Protein AF-A0AAN8PD69-F1 (afdb_monomer_lite)

Secondary structure (DSSP, 8-state):
--HHHHHHHHHHHHTT-SEEEEE-----HHHHHHHHHHHHHHSTTEEEEEE--TTSSS--EEEEEETTSEEEE--PPP-SS-EEEEEEEEETTEEEEEEEEE----BTTB-----EEEEEEEEEETTEEEEEEEEEE----------

Sequence (147 aa):
MDGKVGALCSSILSHHTDVLMISESWMTNEKVAFADAHLASSISGFTSHHAPRANRRGGGLALLVRSNLKVTKNKCSSYQSMEVMDYNIRSGNELLHIVLIYRPPYSSKHKVPISCYLYIRVWYTNGNPVYITWLFNHSWRHKPAHG

Foldseek 3Di:
DPVVLLVVLVVCVVVVPQKDKDWFPQDAPVVVVVSQVVCCVRPPQKDKDWDHDNPDGTIIIMMIGGNQWDKDWDDDDDDPFKDWTWIWTDDVPAIETEIEIEGDADDPVHDDHFQWDWDWDWDADPNHTYTYIYTDRDDDDPDPPDD

pLDDT: mean 72.65, std 17.22, range [31.83, 95.06]

Structure (mmCIF, N/CA/C/O backbone):
data_AF-A0AAN8PD69-F1
#
_entry.id   AF-A0AAN8PD69-F1
#
loop_
_atom_site.group_PDB
_atom_site.id
_atom_site.type_symbol
_atom_site.label_atom_id
_atom_site.label_alt_id
_atom_site.label_comp_id
_atom_site.label_asym_id
_atom_site.label_entity_id
_atom_site.label_seq_id
_atom_site.pdbx_PDB_ins_code
_atom_site.Cartn_x
_atom_site.Cartn_y
_atom_site.Cartn_z
_atom_site.occupancy
_atom_site.B_iso_or_equiv
_atom_site.auth_seq_id
_atom_site.auth_comp_id
_atom_site.auth_asym_id
_atom_site.auth_atom_id
_atom_site.pdbx_PDB_model_num
ATOM 1 N N . MET A 1 1 ? -4.798 9.991 -19.099 1.00 44.81 1 MET A N 1
ATOM 2 C CA . MET A 1 1 ? -4.349 8.639 -18.677 1.00 44.81 1 MET A CA 1
ATOM 3 C C . MET A 1 1 ? -5.412 7.961 -17.791 1.00 44.81 1 MET A C 1
ATOM 5 O O . MET A 1 1 ? -5.096 7.133 -16.944 1.00 44.81 1 MET A O 1
ATOM 9 N N . ASP A 1 2 ? -6.691 8.278 -18.010 1.00 53.84 2 ASP A N 1
ATOM 10 C CA . ASP A 1 2 ? -7.633 8.483 -16.895 1.00 53.84 2 ASP A CA 1
ATOM 11 C C . ASP A 1 2 ? -8.608 7.313 -16.723 1.00 53.84 2 ASP A C 1
ATOM 13 O O . ASP A 1 2 ? -9.037 7.017 -15.612 1.00 53.84 2 ASP A O 1
ATOM 17 N N . GLY A 1 3 ? -8.869 6.563 -17.801 1.00 67.62 3 GLY A N 1
ATOM 18 C CA . GLY A 1 3 ? -9.811 5.439 -17.790 1.00 67.62 3 GLY A CA 1
ATOM 19 C C . GLY A 1 3 ? -9.476 4.335 -16.778 1.00 67.62 3 GLY A C 1
ATOM 20 O O . GLY A 1 3 ? -10.385 3.723 -16.229 1.00 67.62 3 GLY A O 1
ATOM 21 N N . LYS A 1 4 ? -8.190 4.098 -16.470 1.00 74.25 4 LYS A N 1
ATOM 22 C CA . LYS A 1 4 ? -7.797 3.097 -15.459 1.00 74.25 4 LYS A CA 1
ATOM 23 C C . LYS A 1 4 ? -8.015 3.577 -14.025 1.00 74.25 4 LYS A C 1
ATOM 25 O O . LYS A 1 4 ? -8.440 2.780 -13.196 1.00 74.25 4 LYS A O 1
ATOM 30 N N . VAL A 1 5 ? -7.739 4.850 -13.733 1.00 76.94 5 VAL A N 1
ATOM 31 C CA . VAL A 1 5 ? -7.938 5.408 -12.384 1.00 76.94 5 VAL A CA 1
ATOM 32 C C . VAL A 1 5 ? -9.433 5.584 -12.116 1.00 76.94 5 VAL A C 1
ATOM 34 O O . VAL A 1 5 ? -9.910 5.141 -11.078 1.00 76.94 5 VAL A O 1
ATOM 37 N N . GLY A 1 6 ? -10.203 6.081 -13.090 1.00 79.38 6 GLY A N 1
ATOM 38 C CA . GLY A 1 6 ? -11.665 6.152 -12.992 1.00 79.38 6 GLY A CA 1
ATOM 39 C C . GLY A 1 6 ? -12.325 4.782 -12.778 1.00 79.38 6 GLY A C 1
ATOM 40 O O . GLY A 1 6 ? -13.197 4.648 -11.919 1.00 79.38 6 GLY A O 1
ATOM 41 N N . ALA A 1 7 ? -11.873 3.740 -13.488 1.00 82.69 7 ALA A N 1
ATOM 42 C CA . ALA A 1 7 ? -12.348 2.369 -13.273 1.00 82.69 7 ALA A CA 1
ATOM 43 C C . ALA A 1 7 ? -11.991 1.829 -11.874 1.00 82.69 7 ALA A C 1
ATOM 45 O O . ALA A 1 7 ? -12.819 1.172 -11.246 1.00 82.69 7 ALA A O 1
ATOM 46 N N . LEU A 1 8 ? -10.798 2.149 -11.355 1.00 81.81 8 LEU A N 1
ATOM 47 C CA . LEU A 1 8 ? -10.380 1.805 -9.991 1.00 81.81 8 LEU A CA 1
ATOM 48 C C . LEU A 1 8 ? -11.298 2.460 -8.945 1.00 81.81 8 LEU A C 1
ATOM 50 O O . LEU A 1 8 ? -11.833 1.768 -8.082 1.00 81.81 8 LEU A O 1
ATOM 54 N N . CYS A 1 9 ? -11.537 3.769 -9.066 1.00 84.75 9 CYS A N 1
ATOM 55 C CA . CYS A 1 9 ? -12.447 4.525 -8.202 1.00 84.75 9 CYS A CA 1
ATOM 56 C C . CYS A 1 9 ? -13.872 3.955 -8.248 1.00 84.75 9 CYS A C 1
ATOM 58 O O . CYS A 1 9 ? -14.477 3.703 -7.208 1.00 84.75 9 CYS A O 1
ATOM 60 N N . SER A 1 10 ? -14.380 3.668 -9.451 1.00 83.81 10 SER A N 1
ATOM 61 C CA . SER A 1 10 ? -15.703 3.059 -9.645 1.00 83.81 10 SER A CA 1
ATOM 62 C C . SER A 1 10 ? -15.796 1.678 -8.990 1.00 83.81 10 SER A C 1
ATOM 64 O O . SER A 1 10 ? -16.805 1.366 -8.360 1.00 83.81 10 SER A O 1
ATOM 66 N N . SER A 1 11 ? -14.739 0.862 -9.077 1.00 83.56 11 SER A N 1
ATOM 67 C CA . SER A 1 11 ? -14.667 -0.442 -8.408 1.00 83.56 11 SER A CA 1
ATOM 68 C C . SER A 1 11 ? -14.683 -0.308 -6.884 1.00 83.56 11 SER A C 1
ATOM 70 O O . SER A 1 11 ? -15.407 -1.052 -6.229 1.00 83.56 11 SER A O 1
ATOM 72 N N . ILE A 1 12 ? -13.936 0.649 -6.321 1.00 85.69 12 ILE A N 1
ATOM 73 C CA . ILE A 1 12 ? -13.881 0.901 -4.871 1.00 85.69 12 ILE A CA 1
ATOM 74 C C . ILE A 1 12 ? -15.260 1.299 -4.333 1.00 85.69 12 ILE A C 1
ATOM 76 O O . ILE A 1 12 ? -15.718 0.734 -3.339 1.00 85.69 12 ILE A O 1
ATOM 80 N N . LEU A 1 13 ? -15.936 2.229 -5.015 1.00 86.56 13 LEU A N 1
ATOM 81 C CA . LEU A 1 13 ? -17.257 2.726 -4.622 1.00 86.56 13 LEU A CA 1
ATOM 82 C C . LEU A 1 13 ? -18.346 1.650 -4.743 1.00 86.56 13 LEU A C 1
ATOM 84 O O . LEU A 1 13 ? -19.151 1.501 -3.829 1.00 86.56 13 LEU A O 1
ATOM 88 N N . SER A 1 14 ? -18.354 0.880 -5.837 1.00 87.12 14 SER A N 1
ATOM 89 C CA . SER A 1 14 ? -19.372 -0.158 -6.094 1.00 87.12 14 SER A CA 1
ATOM 90 C C . SER A 1 14 ? -19.252 -1.399 -5.207 1.00 87.12 14 SER A C 1
ATOM 92 O O . SER A 1 14 ? -20.259 -2.051 -4.950 1.00 87.12 14 SER A O 1
ATOM 94 N N . HIS A 1 15 ? -18.050 -1.725 -4.725 1.00 86.31 15 HIS A N 1
ATOM 95 C CA . HIS A 1 15 ? -17.801 -2.903 -3.883 1.00 86.31 15 HIS A CA 1
ATOM 96 C C . HIS A 1 15 ? -17.590 -2.550 -2.401 1.00 86.31 15 HIS A C 1
ATOM 98 O O . HIS A 1 15 ? -17.178 -3.415 -1.632 1.00 86.31 15 HIS A O 1
ATOM 104 N N . HIS A 1 16 ? -17.807 -1.289 -2.003 1.00 86.12 16 HIS A N 1
ATOM 105 C CA . HIS A 1 16 ? -17.533 -0.777 -0.651 1.00 86.12 16 HIS A CA 1
ATOM 106 C C . HIS A 1 16 ? -16.130 -1.164 -0.129 1.00 86.12 16 HIS A C 1
ATOM 108 O O . HIS A 1 16 ? -15.959 -1.593 1.008 1.00 86.12 16 HIS A O 1
ATOM 114 N N . THR A 1 17 ? -15.110 -1.056 -0.985 1.00 85.94 17 THR A N 1
ATOM 115 C CA . THR A 1 17 ? -13.757 -1.560 -0.695 1.00 85.94 17 THR A CA 1
ATOM 116 C C . THR A 1 17 ? -13.005 -0.652 0.276 1.00 85.94 17 THR A C 1
ATOM 118 O O . THR A 1 17 ? -12.534 0.406 -0.125 1.00 85.94 17 THR A O 1
ATOM 121 N N . ASP A 1 18 ? -12.806 -1.081 1.524 1.00 88.69 18 ASP A N 1
ATOM 122 C CA . ASP A 1 18 ? -12.044 -0.304 2.519 1.00 88.69 18 ASP A CA 1
ATOM 123 C C . ASP A 1 18 ? -10.515 -0.443 2.398 1.00 88.69 18 ASP A C 1
ATOM 125 O O . ASP A 1 18 ? -9.772 0.429 2.857 1.00 88.69 18 ASP A O 1
ATOM 129 N N . VAL A 1 19 ? -10.031 -1.529 1.785 1.00 88.56 19 VAL A N 1
ATOM 130 C CA . VAL A 1 19 ? -8.602 -1.809 1.580 1.00 88.56 19 VAL A CA 1
ATOM 131 C C . VAL A 1 19 ? -8.383 -2.381 0.182 1.00 88.56 19 VAL A C 1
ATOM 133 O O . VAL A 1 19 ? -8.943 -3.423 -0.154 1.00 88.56 19 VAL A O 1
ATOM 136 N N . LEU A 1 20 ? -7.529 -1.742 -0.619 1.00 86.62 20 LEU A N 1
ATOM 137 C CA . LEU A 1 20 ? -7.164 -2.206 -1.957 1.00 86.62 20 LEU A CA 1
ATOM 138 C C . LEU A 1 20 ? -5.646 -2.320 -2.114 1.00 86.62 20 LEU A C 1
ATOM 140 O O . LEU A 1 20 ? -4.898 -1.373 -1.874 1.00 86.62 20 LEU A O 1
ATOM 144 N N . MET A 1 21 ? -5.197 -3.491 -2.559 1.00 85.44 21 MET A N 1
ATOM 145 C CA . MET A 1 21 ? -3.789 -3.830 -2.755 1.00 85.44 21 MET A CA 1
ATOM 146 C C . MET A 1 21 ? -3.484 -3.926 -4.249 1.00 85.44 21 MET A C 1
ATOM 148 O O . MET A 1 21 ? -4.151 -4.663 -4.973 1.00 85.44 21 MET A O 1
ATOM 152 N N . ILE A 1 22 ? -2.472 -3.195 -4.710 1.00 83.31 22 ILE A N 1
ATOM 153 C CA . ILE A 1 22 ? -2.127 -3.049 -6.126 1.00 83.31 22 ILE A CA 1
ATOM 154 C C . ILE A 1 22 ? -0.659 -3.438 -6.314 1.00 83.31 22 ILE A C 1
ATOM 156 O O . ILE A 1 22 ? 0.238 -2.786 -5.783 1.00 83.31 22 ILE A O 1
ATOM 160 N N . SER A 1 23 ? -0.394 -4.469 -7.113 1.00 81.56 23 SER A N 1
ATOM 161 C CA . SER A 1 23 ? 0.925 -4.668 -7.728 1.00 81.56 23 SER A CA 1
ATOM 162 C C . SER A 1 23 ? 0.921 -4.171 -9.163 1.00 81.56 23 SER A C 1
ATOM 164 O O . SER A 1 23 ? -0.152 -4.069 -9.753 1.00 81.56 23 SER A O 1
ATOM 166 N N . GLU A 1 24 ? 2.099 -3.986 -9.761 1.00 81.00 24 GLU A N 1
ATOM 167 C CA . GLU A 1 24 ? 2.212 -3.450 -11.123 1.00 81.00 24 GLU A CA 1
ATOM 168 C C . GLU A 1 24 ? 1.482 -2.102 -11.204 1.00 81.00 24 GLU A C 1
ATOM 170 O O . GLU A 1 24 ? 0.655 -1.861 -12.085 1.00 81.00 24 GLU A O 1
ATOM 175 N N . SER A 1 25 ? 1.791 -1.201 -10.269 1.00 76.25 25 SER A N 1
ATOM 176 C CA . SER A 1 25 ? 1.242 0.156 -10.289 1.00 76.25 25 SER A CA 1
ATOM 177 C C . SER A 1 25 ? 1.875 1.020 -11.393 1.00 76.25 25 SER A C 1
ATOM 179 O O . SER A 1 25 ? 1.252 1.969 -11.862 1.00 76.25 25 SER A O 1
ATOM 181 N N . TRP A 1 26 ? 3.100 0.692 -11.840 1.00 76.94 26 TRP A N 1
ATOM 182 C CA . TRP A 1 26 ? 3.891 1.440 -12.841 1.00 76.94 26 TRP A CA 1
ATOM 183 C C . TRP A 1 26 ? 4.091 2.925 -12.473 1.00 76.94 26 TRP A C 1
ATOM 185 O O . TRP A 1 26 ? 4.344 3.779 -13.332 1.00 76.94 26 TRP A O 1
ATOM 195 N N . MET A 1 27 ? 4.001 3.224 -11.175 1.00 73.94 27 MET A N 1
ATOM 196 C CA . MET A 1 27 ? 4.092 4.567 -10.620 1.00 73.94 27 MET A CA 1
ATOM 197 C C . MET A 1 27 ? 5.551 5.016 -10.499 1.00 73.94 27 MET A C 1
ATOM 199 O O . MET A 1 27 ? 6.382 4.345 -9.882 1.00 73.94 27 MET A O 1
ATOM 203 N N . THR A 1 28 ? 5.845 6.187 -11.063 1.00 73.69 28 THR A N 1
ATOM 204 C CA . THR A 1 28 ? 7.045 6.979 -10.759 1.00 73.69 28 THR A CA 1
ATOM 205 C C . THR A 1 28 ? 6.706 8.002 -9.676 1.00 73.69 28 THR A C 1
ATOM 207 O O . THR A 1 28 ? 5.533 8.329 -9.497 1.00 73.69 28 THR A O 1
ATOM 210 N N . ASN A 1 29 ? 7.708 8.547 -8.979 1.00 72.44 29 ASN A N 1
ATOM 211 C CA . ASN A 1 29 ? 7.496 9.555 -7.925 1.00 72.44 29 ASN A CA 1
ATOM 212 C C . ASN A 1 29 ? 6.645 10.747 -8.412 1.00 72.44 29 ASN A C 1
ATOM 214 O O . ASN A 1 29 ? 5.747 11.194 -7.710 1.00 72.44 29 ASN A O 1
ATOM 218 N N . GLU A 1 30 ? 6.876 11.206 -9.643 1.00 71.62 30 GLU A N 1
ATOM 219 C CA . GLU A 1 30 ? 6.107 12.279 -10.295 1.00 71.62 30 GLU A CA 1
ATOM 220 C C . GLU A 1 30 ? 4.632 11.904 -10.517 1.00 71.62 30 GLU A C 1
ATOM 222 O O . GLU A 1 30 ? 3.733 12.717 -10.315 1.00 71.62 30 GLU A O 1
ATOM 227 N N . LYS A 1 31 ? 4.362 10.651 -10.910 1.00 74.00 31 LYS A N 1
ATOM 228 C CA . LYS A 1 31 ? 3.000 10.162 -11.171 1.00 74.00 31 LYS A CA 1
ATOM 229 C C . LYS A 1 31 ? 2.208 9.920 -9.892 1.00 74.00 31 LYS A C 1
ATOM 231 O O . LYS A 1 31 ? 0.986 10.015 -9.941 1.00 74.00 31 LYS A O 1
ATOM 236 N N . VAL A 1 32 ? 2.880 9.620 -8.775 1.00 78.00 32 VAL A N 1
ATOM 237 C CA . VAL A 1 32 ? 2.245 9.435 -7.458 1.00 78.00 32 VAL A CA 1
ATOM 238 C C . VAL A 1 32 ? 1.429 10.669 -7.082 1.00 78.00 32 VAL A C 1
ATOM 240 O O . VAL A 1 32 ? 0.231 10.532 -6.867 1.00 78.00 32 VAL A O 1
ATOM 243 N N . ALA A 1 33 ? 2.015 11.868 -7.147 1.00 77.25 33 ALA A N 1
ATOM 244 C CA . ALA A 1 33 ? 1.307 13.108 -6.817 1.00 77.25 33 ALA A CA 1
ATOM 245 C C . ALA A 1 33 ? 0.045 13.337 -7.677 1.00 77.25 33 ALA A C 1
ATOM 247 O O . ALA A 1 33 ? -0.997 13.729 -7.155 1.00 77.25 33 ALA A O 1
ATOM 248 N N . PHE A 1 34 ? 0.109 13.046 -8.983 1.00 77.31 34 PHE A N 1
ATOM 249 C CA . PHE A 1 34 ? -1.050 13.160 -9.875 1.00 77.31 34 PHE A CA 1
ATOM 250 C C . PHE A 1 34 ? -2.146 12.133 -9.550 1.00 77.31 34 PHE A C 1
ATOM 252 O O . PHE A 1 34 ? -3.326 12.479 -9.506 1.00 77.31 34 PHE A O 1
ATOM 259 N N . ALA A 1 35 ? -1.772 10.871 -9.314 1.00 75.00 35 ALA A N 1
ATOM 260 C CA . ALA A 1 35 ? -2.738 9.839 -8.955 1.00 75.00 35 ALA A CA 1
ATOM 261 C C . ALA A 1 35 ? -3.370 10.110 -7.588 1.00 75.00 35 ALA A C 1
ATOM 263 O O . ALA A 1 35 ? -4.582 9.989 -7.469 1.00 75.00 35 ALA A O 1
ATOM 264 N N . ASP A 1 36 ? -2.593 10.532 -6.591 1.00 80.38 36 ASP A N 1
ATOM 265 C CA . ASP A 1 36 ? -3.105 10.870 -5.261 1.00 80.38 36 ASP A CA 1
ATOM 266 C C . ASP A 1 36 ? -4.094 12.043 -5.323 1.00 80.38 36 ASP A C 1
ATOM 268 O O . ASP A 1 36 ? -5.154 11.973 -4.707 1.00 80.38 36 ASP A O 1
ATOM 272 N N . ALA A 1 37 ? -3.823 13.070 -6.139 1.00 79.62 37 ALA A N 1
ATOM 273 C CA . ALA A 1 37 ? -4.762 14.170 -6.370 1.00 79.62 37 ALA A CA 1
ATOM 274 C C . ALA A 1 37 ? -6.073 13.707 -7.039 1.00 79.62 37 ALA A C 1
ATOM 276 O O . ALA A 1 37 ? -7.155 14.134 -6.638 1.00 79.62 37 ALA A O 1
ATOM 277 N N . HIS A 1 38 ? -5.997 12.811 -8.030 1.00 77.44 38 HIS A N 1
ATOM 278 C CA . HIS A 1 38 ? -7.176 12.272 -8.721 1.00 77.44 38 HIS A CA 1
ATOM 279 C C . HIS A 1 38 ? -7.971 11.276 -7.858 1.00 77.44 38 HIS A C 1
ATOM 281 O O . HIS A 1 38 ? -9.197 11.215 -7.938 1.00 77.44 38 HIS A O 1
ATOM 287 N N . LEU A 1 39 ? -7.293 10.499 -7.009 1.00 80.81 39 LEU A N 1
ATOM 288 C CA . LEU A 1 39 ? -7.930 9.633 -6.017 1.00 80.81 39 LEU A CA 1
ATOM 289 C C . LEU A 1 39 ? -8.629 10.488 -4.954 1.00 80.81 39 LEU A C 1
ATOM 291 O O . LEU A 1 39 ? -9.800 10.256 -4.681 1.00 80.81 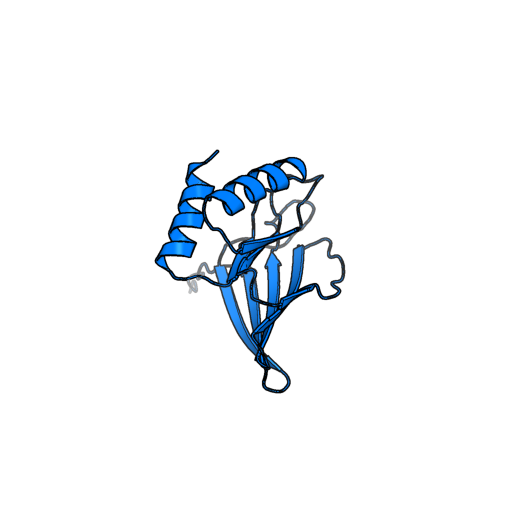39 LEU A O 1
ATOM 295 N N . ALA A 1 40 ? -7.975 11.529 -4.430 1.00 80.44 40 ALA A N 1
ATOM 296 C CA . ALA A 1 40 ? -8.561 12.426 -3.435 1.00 80.44 40 ALA A CA 1
ATOM 297 C C . ALA A 1 40 ? -9.835 13.140 -3.930 1.00 80.44 40 ALA A C 1
ATOM 299 O O . ALA A 1 40 ? -10.750 13.355 -3.135 1.00 80.44 40 ALA A O 1
ATOM 300 N N . SER A 1 41 ? -9.924 13.472 -5.225 1.00 81.94 41 SER A N 1
ATOM 301 C CA . SER A 1 41 ? -11.131 14.066 -5.819 1.00 81.94 41 SER A CA 1
ATOM 302 C C . SER A 1 41 ? -12.231 13.053 -6.163 1.00 81.94 41 SER A C 1
ATOM 304 O O . SER A 1 41 ? -13.398 13.435 -6.214 1.00 81.94 41 SER A O 1
ATOM 306 N N . SER A 1 42 ? -11.888 11.779 -6.387 1.00 82.88 42 SER A N 1
ATOM 307 C CA . SER A 1 42 ? -12.830 10.740 -6.847 1.00 82.88 42 SER A CA 1
ATOM 308 C C . SER A 1 42 ? -13.331 9.805 -5.739 1.00 82.88 42 SER A C 1
ATOM 310 O O . SER A 1 42 ? -14.441 9.287 -5.825 1.00 82.88 42 SER A O 1
ATOM 312 N N . ILE A 1 43 ? -12.505 9.553 -4.722 1.00 82.69 43 ILE A N 1
ATOM 313 C CA . ILE A 1 43 ? -12.762 8.659 -3.584 1.00 82.69 43 ILE A CA 1
ATOM 314 C C . ILE A 1 43 ? -12.285 9.329 -2.288 1.00 82.69 43 ILE A C 1
ATOM 316 O O . ILE A 1 43 ? -11.259 8.981 -1.700 1.00 82.69 43 ILE A O 1
ATOM 320 N N . SER A 1 44 ? -13.030 10.340 -1.843 1.00 84.19 44 SER A N 1
ATOM 321 C CA . SER A 1 44 ? -12.705 11.060 -0.611 1.00 84.19 44 SER A CA 1
ATOM 322 C C . SER A 1 44 ? -12.657 10.115 0.601 1.00 84.19 44 SER A C 1
ATOM 324 O O . SER A 1 44 ? -13.430 9.164 0.718 1.00 84.19 44 SER A O 1
ATOM 326 N N . GLY A 1 45 ? -11.715 10.366 1.514 1.00 88.19 45 GLY A N 1
ATOM 327 C CA . GLY A 1 45 ? -11.520 9.515 2.691 1.00 88.19 45 GLY A CA 1
ATOM 328 C C . GLY A 1 45 ? -10.729 8.227 2.438 1.00 88.19 45 GLY A C 1
ATOM 329 O O . GLY A 1 45 ? -10.944 7.255 3.160 1.00 88.19 45 GLY A O 1
ATOM 330 N N . PHE A 1 46 ? -9.803 8.222 1.472 1.00 89.38 46 PHE A N 1
ATOM 331 C CA . PHE A 1 46 ? -8.748 7.208 1.342 1.00 89.38 46 PHE A CA 1
ATOM 332 C C . PHE A 1 46 ? -7.348 7.818 1.501 1.00 89.38 46 PHE A C 1
ATOM 334 O O . PHE A 1 46 ? -7.081 8.924 1.032 1.00 89.38 46 PHE A O 1
ATOM 341 N N . THR A 1 47 ? -6.433 7.071 2.121 1.00 89.50 47 THR A N 1
ATOM 342 C CA . THR A 1 47 ? -4.986 7.316 2.097 1.00 89.50 47 THR A CA 1
ATOM 343 C C . THR A 1 47 ? -4.294 6.324 1.175 1.00 89.50 47 THR A C 1
ATOM 345 O O . THR A 1 47 ? -4.650 5.143 1.130 1.00 89.50 47 THR A O 1
ATOM 348 N N . SER A 1 48 ? -3.258 6.785 0.484 1.00 88.81 48 SER A N 1
ATOM 349 C CA . SER A 1 48 ? -2.420 5.966 -0.382 1.00 88.81 48 SER A CA 1
ATOM 350 C C . SER A 1 48 ? -1.032 5.747 0.223 1.00 88.81 48 SER A C 1
ATOM 352 O O . SER A 1 48 ? -0.443 6.608 0.880 1.00 88.81 48 SER A O 1
ATOM 354 N N . HIS A 1 49 ? -0.485 4.559 -0.007 1.00 90.12 49 HIS A N 1
ATOM 355 C CA . HIS A 1 49 ? 0.887 4.210 0.327 1.00 90.12 49 HIS A CA 1
ATOM 356 C C . HIS A 1 49 ? 1.527 3.566 -0.894 1.00 90.12 49 HIS A C 1
ATOM 358 O O . HIS A 1 49 ? 1.042 2.548 -1.378 1.00 90.12 49 HIS A O 1
ATOM 364 N N . HIS A 1 50 ? 2.628 4.134 -1.379 1.00 87.00 50 HIS A N 1
ATOM 365 C CA . HIS A 1 50 ? 3.293 3.680 -2.600 1.00 87.00 50 HIS A CA 1
ATOM 366 C C . HIS A 1 50 ? 4.713 3.183 -2.313 1.00 87.00 50 HIS A C 1
ATOM 368 O O . HIS A 1 50 ? 5.422 3.726 -1.463 1.00 87.00 50 HIS A O 1
ATOM 374 N N . ALA A 1 51 ? 5.154 2.188 -3.078 1.00 82.50 51 ALA A N 1
ATOM 375 C CA . ALA A 1 51 ? 6.554 1.802 -3.222 1.00 82.50 51 ALA A CA 1
ATOM 376 C C . ALA A 1 51 ? 6.952 1.905 -4.712 1.00 82.50 51 ALA A C 1
ATOM 378 O O . ALA A 1 51 ? 7.023 0.887 -5.406 1.00 82.50 51 ALA A O 1
ATOM 379 N N . PRO A 1 52 ? 7.144 3.131 -5.241 1.00 72.69 52 PRO A N 1
ATOM 380 C CA . PRO A 1 52 ? 7.477 3.360 -6.645 1.00 72.69 52 PRO A CA 1
ATOM 381 C C . PRO A 1 52 ? 8.920 2.942 -6.967 1.00 72.69 52 PRO A C 1
ATOM 383 O O . PRO A 1 52 ? 9.822 3.031 -6.131 1.00 72.69 52 PRO A O 1
ATOM 386 N N . ARG A 1 53 ? 9.172 2.539 -8.219 1.00 70.62 53 ARG A N 1
ATOM 387 C CA . ARG A 1 53 ? 10.522 2.208 -8.707 1.00 70.62 53 ARG A CA 1
ATOM 388 C C . ARG A 1 53 ? 11.081 3.341 -9.562 1.00 70.62 53 ARG A C 1
ATOM 390 O O . ARG A 1 53 ? 10.967 3.303 -10.780 1.00 70.62 53 ARG A O 1
ATOM 397 N N . ALA A 1 54 ? 11.745 4.312 -8.936 1.00 61.47 54 ALA A N 1
ATOM 398 C CA . ALA A 1 54 ? 12.291 5.485 -9.634 1.00 61.47 54 ALA A CA 1
ATOM 399 C C . ALA A 1 54 ? 13.164 5.144 -10.868 1.00 61.47 54 ALA A C 1
ATOM 401 O O . ALA A 1 54 ? 13.076 5.821 -11.885 1.00 61.47 54 ALA A O 1
ATOM 402 N N . ASN A 1 55 ? 13.951 4.060 -10.802 1.00 64.81 55 ASN A N 1
ATOM 403 C CA . ASN A 1 55 ? 14.991 3.744 -11.794 1.00 64.81 55 ASN A CA 1
ATOM 404 C C . ASN A 1 55 ? 14.709 2.476 -12.634 1.00 64.81 55 ASN A C 1
ATOM 406 O O . ASN A 1 55 ? 15.645 1.875 -13.165 1.00 64.81 55 ASN A O 1
ATOM 410 N N . ARG A 1 56 ? 13.459 1.989 -12.714 1.00 65.19 56 ARG A N 1
ATOM 411 C CA . ARG A 1 56 ? 13.101 0.798 -13.518 1.00 65.19 56 ARG A CA 1
ATOM 412 C C . ARG A 1 56 ? 11.737 0.951 -14.194 1.00 65.19 56 ARG A C 1
ATOM 414 O O . ARG A 1 56 ? 10.829 1.565 -13.651 1.00 65.19 56 ARG A O 1
ATOM 421 N N . ARG A 1 57 ? 11.585 0.335 -15.370 1.00 66.31 57 ARG A N 1
ATOM 422 C CA . ARG A 1 57 ? 10.301 0.204 -16.073 1.00 66.31 57 ARG A CA 1
ATOM 423 C C . ARG A 1 57 ? 9.554 -1.026 -15.539 1.00 66.31 57 ARG A C 1
ATOM 425 O O . ARG A 1 57 ? 10.110 -2.120 -15.580 1.00 66.31 57 ARG A O 1
ATOM 432 N N . GLY A 1 58 ? 8.314 -0.838 -15.088 1.00 70.31 58 GLY A N 1
ATOM 433 C CA . GLY A 1 58 ? 7.453 -1.899 -14.548 1.00 70.31 58 GLY A CA 1
ATOM 434 C C . GLY A 1 58 ? 7.640 -2.196 -13.056 1.00 70.31 58 GLY A C 1
ATOM 435 O O . GLY A 1 58 ? 8.598 -1.736 -12.425 1.00 70.31 58 GLY A O 1
ATOM 436 N N . GLY A 1 59 ? 6.704 -2.963 -12.493 1.00 75.00 59 GLY A N 1
ATOM 437 C CA . GLY A 1 59 ? 6.571 -3.178 -11.055 1.00 75.00 59 GLY A CA 1
ATOM 438 C C . GLY A 1 59 ? 5.932 -1.991 -10.335 1.00 75.00 59 GLY A C 1
ATOM 439 O O . GLY A 1 59 ? 5.072 -1.294 -10.883 1.00 75.00 59 GLY A O 1
ATOM 440 N N . GLY A 1 60 ? 6.354 -1.769 -9.093 1.00 81.75 60 GLY A N 1
ATOM 441 C CA . GLY A 1 60 ? 5.718 -0.844 -8.167 1.00 81.75 60 GLY A CA 1
ATOM 442 C C . GLY A 1 60 ? 4.559 -1.507 -7.426 1.00 81.75 60 GLY A C 1
ATOM 443 O O . GLY A 1 60 ? 3.735 -2.215 -8.013 1.00 81.75 60 GLY A O 1
ATOM 444 N N . LEU A 1 61 ? 4.501 -1.250 -6.122 1.00 85.94 61 LEU A N 1
ATOM 445 C CA . LEU A 1 61 ? 3.392 -1.632 -5.252 1.00 85.94 61 LEU A CA 1
ATOM 446 C C . LEU A 1 61 ? 2.656 -0.378 -4.773 1.00 85.94 61 LEU A C 1
ATOM 448 O O . LEU A 1 61 ? 3.272 0.675 -4.588 1.00 85.94 61 LEU A O 1
ATOM 452 N N . ALA A 1 62 ? 1.352 -0.499 -4.551 1.00 87.19 62 ALA A N 1
ATOM 453 C CA . ALA A 1 62 ? 0.549 0.500 -3.865 1.00 87.19 62 ALA A CA 1
ATOM 454 C C . ALA A 1 62 ? -0.521 -0.160 -2.981 1.00 87.19 62 ALA A C 1
ATOM 456 O O . ALA A 1 62 ? -1.007 -1.256 -3.262 1.00 87.19 62 ALA A O 1
ATOM 457 N N . LEU A 1 63 ? -0.885 0.530 -1.908 1.00 88.94 63 LEU A N 1
ATOM 458 C CA . LEU A 1 63 ? -1.933 0.164 -0.965 1.00 88.94 63 LEU A CA 1
ATOM 459 C C . LEU A 1 63 ? -2.825 1.396 -0.777 1.00 88.94 63 LEU A C 1
ATOM 461 O O . LEU A 1 63 ? -2.326 2.453 -0.391 1.00 88.94 63 LEU A O 1
ATOM 465 N N . LEU A 1 64 ? -4.120 1.262 -1.053 1.00 89.81 64 LEU A N 1
ATOM 466 C CA . LEU A 1 64 ? -5.140 2.265 -0.745 1.00 89.81 64 LEU A CA 1
ATOM 467 C C . LEU A 1 64 ? -5.947 1.774 0.458 1.00 89.81 64 LEU A C 1
A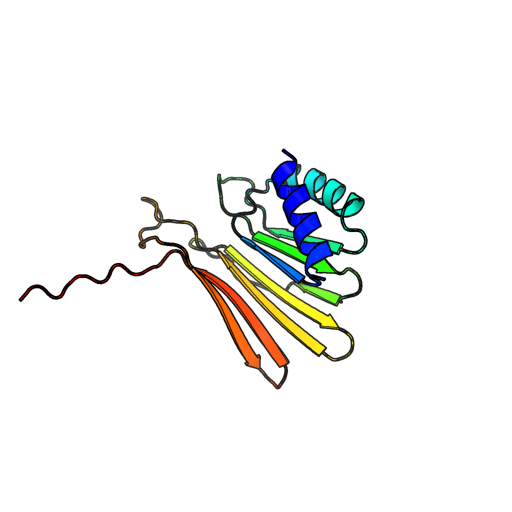TOM 469 O O . LEU A 1 64 ? -6.347 0.610 0.494 1.00 89.81 64 LEU A O 1
ATOM 473 N N . VAL A 1 65 ? -6.173 2.642 1.440 1.00 91.50 65 VAL A N 1
ATOM 474 C CA . VAL A 1 65 ? -6.878 2.311 2.688 1.00 91.50 65 VAL A CA 1
ATOM 475 C C . VAL A 1 65 ? -7.832 3.441 3.048 1.00 91.50 65 VAL A C 1
ATOM 477 O O . VAL A 1 65 ? -7.466 4.605 2.912 1.00 91.50 65 VAL A O 1
ATOM 480 N N . ARG A 1 66 ? -9.034 3.127 3.536 1.00 91.62 66 ARG A N 1
ATOM 481 C CA . ARG A 1 66 ? -9.966 4.129 4.067 1.00 91.62 66 ARG A CA 1
ATOM 482 C C . ARG A 1 66 ? -9.329 4.893 5.245 1.00 91.62 66 ARG A C 1
ATOM 484 O O . ARG A 1 66 ? -8.837 4.283 6.191 1.00 91.62 66 ARG A O 1
ATOM 491 N N . SER A 1 67 ? -9.367 6.225 5.221 1.00 91.50 67 SER A N 1
ATOM 492 C CA . SER A 1 67 ? -8.609 7.112 6.126 1.00 91.50 67 SER A CA 1
ATOM 493 C C . SER A 1 67 ? -8.990 7.037 7.611 1.00 91.50 67 SER A C 1
ATOM 495 O O . SER A 1 67 ? -8.278 7.590 8.444 1.00 91.50 67 SER A O 1
ATOM 497 N N . ASN A 1 68 ? -10.108 6.397 7.965 1.00 90.69 68 ASN A N 1
ATOM 498 C CA . ASN A 1 68 ? -10.487 6.145 9.361 1.00 90.69 68 ASN A CA 1
ATOM 499 C C . ASN A 1 68 ? -9.789 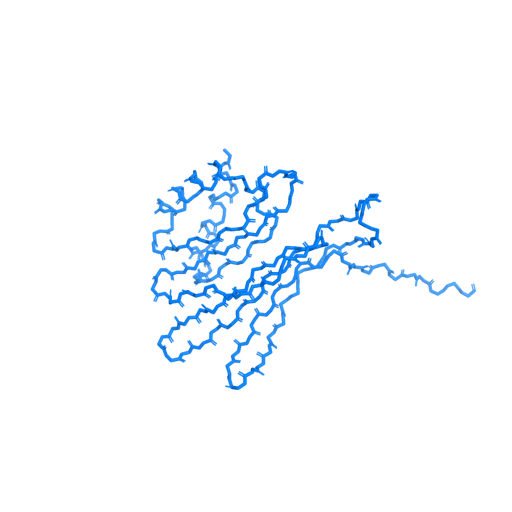4.907 9.959 1.00 90.69 68 ASN A C 1
ATOM 501 O O . ASN A 1 68 ? -9.858 4.700 11.170 1.00 90.69 68 ASN A O 1
ATOM 505 N N . LEU A 1 69 ? -9.130 4.085 9.137 1.00 92.62 69 LEU A N 1
ATOM 506 C CA . LEU A 1 69 ? -8.353 2.932 9.579 1.00 92.62 69 LEU A CA 1
ATOM 507 C C . LEU A 1 69 ? -6.927 3.363 9.931 1.00 92.62 69 LEU A C 1
ATOM 509 O O . LEU A 1 69 ? -6.264 4.084 9.183 1.00 92.62 69 LEU A O 1
ATOM 513 N N . LYS A 1 70 ? -6.408 2.888 11.066 1.00 94.44 70 LYS A N 1
ATOM 514 C CA . LYS A 1 70 ? -5.046 3.225 11.494 1.00 94.44 70 LYS A CA 1
ATOM 515 C C . LYS A 1 70 ? -4.038 2.325 10.787 1.00 94.44 70 LYS A C 1
ATOM 517 O O . LYS A 1 70 ? -3.881 1.164 11.158 1.00 94.44 70 LYS A O 1
ATOM 522 N N . VAL A 1 71 ? -3.323 2.883 9.815 1.00 94.69 71 VAL A N 1
ATOM 523 C CA . VAL A 1 71 ? -2.269 2.187 9.064 1.00 94.69 71 VAL A CA 1
ATOM 524 C C . VAL A 1 71 ? -0.898 2.393 9.717 1.00 94.69 71 VAL A C 1
ATOM 526 O O . VAL A 1 71 ? -0.559 3.480 10.178 1.00 94.69 71 VAL A O 1
ATOM 529 N N . THR A 1 72 ? -0.079 1.346 9.780 1.00 95.06 72 THR A N 1
ATOM 530 C CA . THR A 1 72 ? 1.303 1.376 10.280 1.00 95.06 72 THR A CA 1
ATOM 531 C C . THR A 1 72 ? 2.181 0.517 9.380 1.00 95.06 72 THR A C 1
ATOM 533 O O . THR A 1 72 ? 1.911 -0.666 9.197 1.00 95.06 72 THR A O 1
ATOM 536 N N . LYS A 1 73 ? 3.238 1.104 8.809 1.00 93.94 73 LYS A N 1
ATOM 537 C CA . LYS A 1 73 ? 4.202 0.379 7.972 1.00 93.94 73 LYS A CA 1
ATOM 538 C C . LYS A 1 73 ? 5.161 -0.426 8.846 1.00 93.94 73 LYS A C 1
ATOM 540 O O . LYS A 1 73 ? 5.809 0.141 9.724 1.00 93.94 73 LYS A O 1
ATOM 545 N N . ASN A 1 74 ? 5.296 -1.716 8.566 1.00 92.44 74 ASN A N 1
ATOM 546 C CA . ASN A 1 74 ? 6.246 -2.594 9.240 1.00 92.44 74 ASN A CA 1
ATOM 547 C C . ASN A 1 74 ? 7.617 -2.564 8.537 1.00 92.44 74 ASN A C 1
ATOM 549 O O . ASN A 1 74 ? 7.754 -2.151 7.380 1.00 92.44 74 ASN A O 1
ATOM 553 N N . LYS A 1 75 ? 8.668 -3.000 9.240 1.00 89.81 75 LYS A N 1
ATOM 554 C CA . LYS A 1 75 ? 10.030 -3.041 8.692 1.00 89.81 75 LYS A CA 1
ATOM 555 C C . LYS A 1 75 ? 10.205 -4.260 7.780 1.00 89.81 75 LYS A C 1
ATOM 557 O O . LYS A 1 75 ? 10.252 -5.384 8.261 1.00 89.81 75 LYS A O 1
ATOM 562 N N . CYS A 1 76 ? 10.390 -4.020 6.483 1.00 83.12 76 CYS A N 1
ATOM 563 C CA . CYS A 1 76 ? 10.796 -5.041 5.513 1.00 83.12 76 CYS A CA 1
ATOM 564 C C . CYS A 1 76 ? 12.300 -5.007 5.237 1.00 83.12 76 CYS A C 1
ATOM 566 O O . CYS A 1 76 ? 12.905 -3.933 5.183 1.00 83.12 76 CYS A O 1
ATOM 568 N N . SER A 1 77 ? 12.873 -6.173 4.946 1.00 81.31 77 SER A N 1
ATOM 569 C CA . SER A 1 77 ? 14.144 -6.271 4.222 1.00 81.31 77 SER A CA 1
ATOM 570 C C . SER A 1 77 ? 13.966 -5.834 2.764 1.00 81.31 77 SER A C 1
ATOM 572 O O . SER A 1 77 ? 12.889 -5.987 2.184 1.00 81.31 77 SER A O 1
ATOM 574 N N . SER A 1 78 ? 15.026 -5.315 2.145 1.00 78.75 78 SER A N 1
ATOM 575 C CA . SER A 1 78 ? 15.063 -5.108 0.697 1.00 78.75 78 SER A CA 1
ATOM 576 C C . SER A 1 78 ? 15.427 -6.415 -0.011 1.00 78.75 78 SER A C 1
ATOM 578 O O . SER A 1 78 ? 16.321 -7.145 0.416 1.00 78.75 78 SER A O 1
ATOM 580 N N . TYR A 1 79 ? 14.746 -6.713 -1.118 1.00 77.19 79 TYR A N 1
ATOM 581 C CA . TYR A 1 79 ? 14.987 -7.916 -1.913 1.00 77.19 79 TYR A CA 1
ATOM 582 C C . TYR A 1 79 ? 15.327 -7.531 -3.354 1.00 77.19 79 TYR A C 1
ATOM 584 O O . TYR A 1 79 ? 14.713 -6.645 -3.944 1.00 77.19 79 TYR A O 1
ATOM 592 N N . GLN A 1 80 ? 16.313 -8.204 -3.951 1.00 72.75 80 GLN A N 1
ATOM 593 C CA . GLN A 1 80 ? 16.691 -7.948 -5.348 1.00 72.75 80 GLN A CA 1
ATOM 594 C C . GLN A 1 80 ? 15.692 -8.550 -6.349 1.00 72.75 80 GLN A C 1
ATOM 596 O O . GLN A 1 80 ? 15.554 -8.050 -7.465 1.00 72.75 80 GLN A O 1
ATOM 601 N N . SER A 1 81 ? 15.021 -9.634 -5.951 1.00 72.81 81 SER A N 1
ATOM 602 C CA . SER A 1 81 ? 14.159 -10.474 -6.788 1.00 72.81 81 SER A CA 1
ATOM 603 C C . SER A 1 81 ? 12.663 -10.174 -6.665 1.00 72.81 81 SER A C 1
ATOM 605 O O . SER A 1 81 ? 11.892 -10.701 -7.462 1.00 72.81 81 SER A O 1
ATOM 607 N N . MET A 1 82 ? 12.243 -9.374 -5.683 1.00 78.12 82 MET A N 1
ATOM 608 C CA . MET A 1 82 ? 10.837 -9.079 -5.390 1.00 78.12 82 MET A CA 1
ATOM 609 C C . MET A 1 82 ? 10.678 -7.725 -4.696 1.00 78.12 82 MET A C 1
ATOM 611 O O . MET A 1 82 ? 11.625 -7.181 -4.133 1.00 78.12 82 MET A O 1
ATOM 615 N N . GLU A 1 83 ? 9.469 -7.190 -4.749 1.00 81.62 83 GLU A N 1
ATOM 616 C CA . GLU A 1 83 ? 9.026 -5.990 -4.047 1.00 81.62 83 GLU A CA 1
ATOM 617 C C . GLU A 1 83 ? 8.059 -6.416 -2.943 1.00 81.62 83 GLU A C 1
ATOM 619 O O . GLU A 1 83 ? 7.223 -7.295 -3.160 1.00 81.62 83 GLU A O 1
ATOM 624 N N . VAL A 1 84 ? 8.195 -5.817 -1.758 1.00 85.25 84 VAL A N 1
ATOM 625 C CA . VAL A 1 84 ? 7.429 -6.182 -0.560 1.00 85.25 84 VAL A CA 1
ATOM 626 C C . VAL A 1 84 ? 6.933 -4.916 0.131 1.00 85.25 84 VAL A C 1
ATOM 628 O O . VAL A 1 84 ? 7.698 -3.973 0.351 1.00 85.25 84 VAL A O 1
ATOM 631 N N . MET A 1 85 ? 5.655 -4.912 0.492 1.00 88.12 85 MET A N 1
ATOM 632 C CA . MET A 1 85 ? 5.027 -3.948 1.390 1.00 88.12 85 MET A CA 1
ATOM 633 C C . MET A 1 85 ? 4.383 -4.715 2.544 1.00 88.12 85 MET A C 1
ATOM 635 O O . MET A 1 85 ? 3.546 -5.578 2.308 1.00 88.12 85 MET A O 1
ATOM 639 N N . ASP A 1 86 ? 4.759 -4.388 3.777 1.00 89.94 86 ASP A N 1
ATO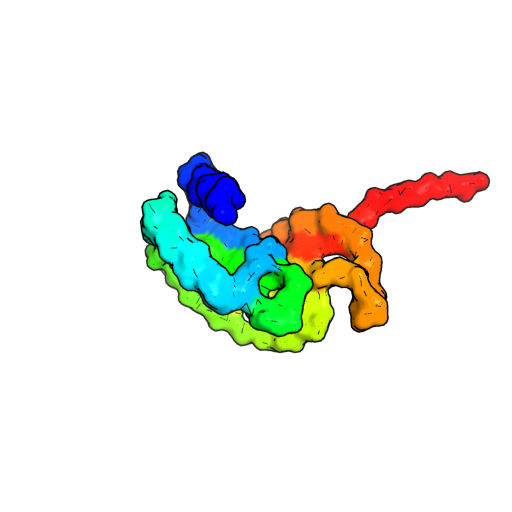M 640 C CA . ASP A 1 86 ? 4.240 -5.006 5.002 1.00 89.94 86 ASP A CA 1
ATOM 641 C C . ASP A 1 86 ? 3.621 -3.914 5.886 1.00 89.94 86 ASP A C 1
ATOM 643 O O . ASP A 1 86 ? 4.260 -2.893 6.171 1.00 89.94 86 ASP A O 1
ATOM 647 N N . TYR A 1 87 ? 2.354 -4.097 6.246 1.00 91.88 87 TYR A N 1
ATOM 648 C CA . TYR A 1 87 ? 1.510 -3.093 6.879 1.00 91.88 87 TYR A CA 1
ATOM 649 C C . TYR A 1 87 ? 0.562 -3.720 7.897 1.00 91.88 87 TYR A C 1
ATOM 651 O O . TYR A 1 87 ? -0.114 -4.704 7.625 1.00 91.88 87 TYR A O 1
ATOM 659 N N . ASN A 1 88 ? 0.441 -3.080 9.052 1.00 91.94 88 ASN A N 1
ATOM 660 C CA . ASN A 1 88 ? -0.630 -3.318 10.007 1.00 91.94 88 ASN A CA 1
ATOM 661 C C . ASN A 1 88 ? -1.734 -2.274 9.800 1.00 91.94 88 ASN A C 1
ATOM 663 O O . ASN A 1 88 ? -1.450 -1.077 9.766 1.00 91.94 88 ASN A O 1
ATOM 667 N N . ILE A 1 89 ? -2.982 -2.718 9.689 1.00 91.25 89 ILE A N 1
ATOM 668 C CA . ILE A 1 89 ? -4.184 -1.884 9.612 1.00 91.25 89 ILE A CA 1
ATOM 669 C C . ILE A 1 89 ? -5.046 -2.207 10.834 1.00 91.25 89 ILE A C 1
ATOM 671 O O . ILE A 1 89 ? -5.313 -3.375 11.105 1.00 91.25 89 ILE A O 1
ATOM 675 N N . ARG A 1 90 ? -5.476 -1.196 11.593 1.00 90.88 90 ARG A N 1
ATOM 676 C CA . ARG A 1 90 ? -6.357 -1.382 12.758 1.00 90.88 90 ARG A CA 1
ATOM 677 C C . ARG A 1 90 ? -7.700 -0.684 12.606 1.00 90.88 90 ARG A C 1
ATOM 679 O O . ARG A 1 90 ? -7.755 0.457 12.144 1.00 90.88 90 ARG A O 1
ATOM 686 N N . SER A 1 91 ? -8.739 -1.352 13.102 1.00 89.25 91 SER A N 1
ATOM 687 C CA . SER A 1 91 ? -10.086 -0.812 13.298 1.00 89.25 91 SER A CA 1
ATOM 688 C C . SER A 1 91 ? -10.523 -1.106 14.734 1.00 89.25 91 SER A C 1
ATOM 690 O O . SER A 1 91 ? -10.826 -2.246 15.081 1.00 89.25 91 SER A O 1
ATOM 692 N N . GLY A 1 92 ? -10.470 -0.099 15.611 1.00 88.31 92 GLY A N 1
ATOM 693 C CA . GLY A 1 92 ? -10.646 -0.310 17.051 1.00 88.31 92 GLY A CA 1
ATOM 694 C C . GLY A 1 92 ? -9.611 -1.297 17.612 1.00 88.31 92 GLY A C 1
ATOM 695 O O . GLY A 1 92 ? -8.407 -1.037 17.545 1.00 88.31 92 GLY A O 1
ATOM 696 N N . ASN A 1 93 ? -10.095 -2.423 18.145 1.00 85.12 93 ASN A N 1
ATOM 697 C CA . ASN A 1 93 ? -9.265 -3.503 18.689 1.00 85.12 93 ASN A CA 1
ATOM 698 C C . ASN A 1 93 ? -8.824 -4.532 17.632 1.00 85.12 93 ASN A C 1
ATOM 700 O O . ASN A 1 93 ? -7.867 -5.263 17.878 1.00 85.12 93 ASN A O 1
ATOM 704 N N . GLU A 1 94 ? -9.475 -4.572 16.467 1.00 84.44 94 GLU A N 1
ATOM 705 C CA . GLU A 1 94 ? -9.159 -5.522 15.400 1.00 84.44 94 GLU A CA 1
ATOM 706 C C . GLU A 1 94 ? -7.857 -5.140 14.687 1.00 84.44 94 GLU A C 1
ATOM 708 O O . GLU A 1 94 ? -7.637 -3.970 14.340 1.00 84.44 94 GLU A O 1
ATOM 713 N N . LEU A 1 95 ? -7.006 -6.137 14.429 1.00 86.56 95 LEU A N 1
ATOM 714 C CA . LEU A 1 95 ? -5.760 -5.990 13.683 1.00 86.56 95 LEU A CA 1
ATOM 715 C C . LEU A 1 95 ? -5.770 -6.855 12.420 1.00 86.56 95 LEU A C 1
ATOM 717 O O . LEU A 1 95 ? -5.780 -8.081 12.475 1.00 86.56 95 LEU A O 1
ATOM 721 N N . LEU A 1 96 ? -5.659 -6.177 11.285 1.00 85.38 96 LEU A N 1
ATOM 722 C CA . LEU A 1 96 ? -5.440 -6.735 9.962 1.00 85.38 96 LEU A CA 1
ATOM 723 C C . LEU A 1 96 ? -3.961 -6.558 9.594 1.00 85.38 96 LEU A C 1
ATOM 725 O O . LEU A 1 96 ? -3.510 -5.446 9.315 1.00 85.38 96 LEU A O 1
ATOM 729 N N . HIS A 1 97 ? -3.191 -7.646 9.588 1.00 87.25 97 HIS A N 1
ATOM 730 C CA . HIS A 1 97 ? -1.808 -7.632 9.096 1.00 87.25 97 HIS A CA 1
ATOM 731 C C . HIS A 1 97 ? -1.797 -7.982 7.606 1.00 87.25 97 HIS A C 1
ATOM 733 O O . HIS A 1 97 ? -2.328 -9.015 7.206 1.00 87.25 97 HIS A O 1
ATOM 739 N N . ILE A 1 98 ? -1.220 -7.116 6.776 1.00 85.81 98 ILE A N 1
ATOM 740 C CA . ILE A 1 98 ? -1.134 -7.266 5.323 1.00 85.81 98 ILE A CA 1
ATOM 741 C C . ILE A 1 98 ? 0.318 -7.342 4.885 1.00 85.81 98 ILE A C 1
ATOM 743 O O . ILE A 1 98 ? 1.128 -6.475 5.214 1.00 85.81 98 ILE A O 1
ATOM 747 N N . VAL A 1 99 ? 0.607 -8.324 4.034 1.00 85.25 99 VAL A N 1
ATOM 748 C CA . VAL A 1 99 ? 1.861 -8.386 3.285 1.00 85.25 99 VAL A CA 1
ATOM 749 C C . VAL A 1 99 ? 1.531 -8.516 1.800 1.00 85.25 99 VAL A C 1
ATOM 751 O O . VAL A 1 99 ? 0.924 -9.497 1.371 1.00 85.25 99 VAL A O 1
ATOM 754 N N . LEU A 1 100 ? 1.910 -7.499 1.027 1.00 84.31 100 LEU A N 1
ATOM 755 C CA . LEU A 1 100 ? 1.743 -7.401 -0.421 1.00 84.31 100 LEU A CA 1
ATOM 756 C C . LEU A 1 100 ? 3.092 -7.667 -1.086 1.00 84.31 100 LEU A C 1
ATOM 758 O O . LEU A 1 100 ? 4.048 -6.914 -0.882 1.00 84.31 100 LEU A O 1
ATOM 762 N N . ILE A 1 101 ? 3.166 -8.740 -1.876 1.00 82.44 101 ILE A N 1
ATOM 763 C CA . ILE A 1 101 ? 4.406 -9.171 -2.529 1.00 82.44 101 ILE A CA 1
ATOM 764 C C . ILE A 1 101 ? 4.207 -9.288 -4.037 1.00 82.44 101 ILE A C 1
ATOM 766 O O . ILE A 1 101 ? 3.323 -9.995 -4.527 1.00 82.44 101 ILE A O 1
ATOM 770 N N . TYR A 1 102 ? 5.083 -8.607 -4.773 1.00 79.31 102 TYR A N 1
ATOM 771 C CA . TYR A 1 102 ? 5.161 -8.665 -6.226 1.00 79.31 102 TYR A CA 1
ATOM 772 C C . TYR A 1 102 ? 6.538 -9.139 -6.672 1.00 79.31 102 TYR A C 1
ATOM 774 O O . TYR A 1 102 ? 7.574 -8.719 -6.152 1.00 79.31 102 TYR A O 1
ATOM 782 N N . ARG A 1 103 ? 6.550 -10.006 -7.681 1.00 75.56 103 ARG A N 1
ATOM 783 C CA . ARG A 1 103 ? 7.764 -10.601 -8.220 1.00 75.56 103 ARG A CA 1
ATOM 784 C C . ARG A 1 103 ? 7.846 -10.337 -9.724 1.00 75.56 103 ARG A C 1
ATOM 786 O O . ARG A 1 103 ? 7.043 -10.912 -10.461 1.00 75.56 103 ARG A O 1
ATOM 793 N N . PRO A 1 104 ? 8.805 -9.512 -10.188 1.00 68.75 104 PRO A N 1
ATOM 794 C CA . PRO A 1 104 ? 8.971 -9.240 -11.607 1.00 68.75 104 PRO A CA 1
ATOM 795 C C . PRO A 1 104 ? 9.119 -10.513 -12.457 1.00 68.75 104 PRO A C 1
ATOM 797 O O . PRO A 1 104 ? 9.737 -11.481 -11.999 1.00 68.75 104 PRO A O 1
ATOM 800 N N . PRO A 1 105 ? 8.591 -10.518 -13.695 1.00 63.66 105 PRO A N 1
ATOM 801 C CA . PRO A 1 105 ? 8.778 -11.619 -14.635 1.00 63.66 105 PRO A CA 1
ATOM 802 C C . PRO A 1 105 ? 10.260 -11.896 -14.947 1.00 63.66 105 PRO A C 1
ATOM 804 O O . PRO A 1 105 ? 11.128 -11.033 -14.786 1.00 63.66 105 PRO A O 1
ATOM 807 N N . TYR A 1 106 ? 10.529 -13.118 -15.426 1.00 59.34 106 TYR A N 1
ATOM 808 C CA . TYR A 1 106 ? 11.833 -13.583 -15.911 1.00 59.34 106 TYR A CA 1
ATOM 809 C C . TYR A 1 106 ? 12.565 -12.515 -16.733 1.00 59.34 106 TYR A C 1
ATOM 811 O O . TYR A 1 106 ? 12.032 -11.949 -17.687 1.00 59.34 106 TYR A O 1
ATOM 819 N N . SER A 1 107 ? 13.841 -12.319 -16.417 1.00 57.16 107 SER A N 1
ATOM 820 C CA . SER A 1 107 ? 14.782 -11.601 -17.276 1.00 57.16 107 SER A CA 1
ATOM 821 C C . SER A 1 107 ? 16.126 -12.319 -17.258 1.00 57.16 107 SER A C 1
ATOM 823 O O . SER A 1 107 ? 16.398 -13.121 -16.365 1.00 57.16 107 SER A O 1
ATOM 825 N N . SER A 1 108 ? 17.020 -11.997 -18.191 1.00 52.44 108 SER A N 1
ATOM 826 C CA . SER A 1 108 ? 18.387 -12.542 -18.206 1.00 52.44 108 SER A CA 1
ATOM 827 C C . SER A 1 108 ? 19.173 -12.279 -16.907 1.00 52.44 108 SER A C 1
ATOM 829 O O . SER A 1 108 ? 20.091 -13.036 -16.595 1.00 52.44 108 SER A O 1
ATOM 831 N N . LYS A 1 109 ? 18.776 -11.267 -16.115 1.00 50.69 109 LYS A N 1
ATOM 832 C CA . LYS A 1 109 ? 19.309 -10.964 -14.771 1.00 50.69 109 LYS A CA 1
ATOM 833 C C . LYS A 1 109 ? 18.592 -11.692 -13.619 1.00 50.69 109 LYS A C 1
ATOM 835 O O . LYS A 1 109 ? 19.140 -11.760 -12.524 1.00 50.69 109 LYS A O 1
ATOM 840 N N . HIS A 1 110 ? 17.395 -12.241 -13.840 1.00 52.38 110 HIS A N 1
ATOM 841 C CA . HIS A 1 110 ? 16.561 -12.887 -12.818 1.00 52.38 110 HIS A CA 1
ATOM 842 C C . HIS A 1 110 ? 15.880 -14.146 -13.398 1.00 52.38 110 HIS A C 1
ATOM 844 O O . HIS A 1 110 ? 14.763 -14.091 -13.915 1.00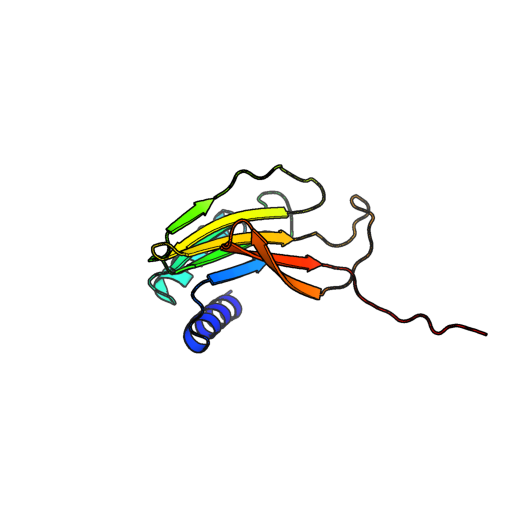 52.38 110 HIS A O 1
ATOM 850 N N . LYS A 1 111 ? 16.579 -15.288 -13.331 1.00 47.59 111 LYS A N 1
ATOM 851 C CA . LYS A 1 111 ? 16.225 -16.541 -14.025 1.00 47.59 111 LYS A CA 1
ATOM 852 C C . LYS A 1 111 ? 15.243 -17.439 -13.244 1.00 47.59 111 LYS A C 1
ATOM 854 O O . LYS A 1 111 ? 15.677 -18.421 -12.653 1.00 47.59 111 LYS A O 1
ATOM 859 N N . VAL A 1 112 ? 13.936 -17.153 -13.248 1.00 49.09 112 VAL A N 1
ATOM 860 C CA . VAL A 1 112 ? 12.883 -18.095 -12.773 1.00 49.09 112 VAL A CA 1
ATOM 861 C C . VAL A 1 112 ? 11.609 -17.974 -13.643 1.00 49.09 112 VAL A C 1
ATOM 863 O O . VAL A 1 112 ? 11.319 -16.849 -14.047 1.00 49.09 112 VAL A O 1
ATOM 866 N N . PRO A 1 113 ? 10.862 -19.063 -13.951 1.00 42.88 113 PRO A N 1
ATOM 867 C CA . PRO A 1 113 ? 9.712 -19.049 -14.879 1.00 42.88 113 PRO A CA 1
ATOM 868 C C . PRO A 1 113 ? 8.536 -18.108 -14.524 1.00 42.88 113 PRO A C 1
ATOM 870 O O . PRO A 1 113 ? 8.457 -17.601 -13.406 1.00 42.88 113 PRO A O 1
ATOM 873 N N . ILE A 1 114 ? 7.642 -17.895 -15.508 1.00 41.44 114 ILE A N 1
ATOM 874 C CA . ILE A 1 114 ? 6.525 -16.918 -15.569 1.00 41.44 114 ILE A CA 1
ATOM 875 C C . ILE A 1 114 ? 5.185 -17.628 -15.828 1.00 41.44 114 ILE A C 1
ATOM 877 O O . ILE A 1 114 ? 5.125 -18.358 -16.816 1.00 41.44 114 ILE A O 1
ATOM 881 N N . SER A 1 115 ? 4.124 -17.288 -15.069 1.00 39.25 115 SER A N 1
ATOM 882 C CA . SER A 1 115 ? 2.706 -17.154 -15.518 1.00 39.25 115 SER A CA 1
ATOM 883 C C . SER A 1 115 ? 1.664 -16.804 -14.402 1.00 39.25 115 SER A C 1
ATOM 885 O O . SER A 1 115 ? 1.525 -17.522 -13.423 1.00 39.25 115 SER A O 1
ATOM 887 N N . CYS A 1 116 ? 0.910 -15.699 -14.515 1.00 38.34 116 CYS A N 1
ATOM 888 C CA . CYS A 1 116 ? 0.168 -15.032 -13.412 1.00 38.34 116 CYS A CA 1
ATOM 889 C C . CYS A 1 116 ? -0.965 -15.803 -12.672 1.00 38.34 116 CYS A C 1
ATOM 891 O O . CYS A 1 116 ? -1.896 -16.298 -13.303 1.00 38.34 116 CYS A O 1
ATOM 893 N N . TYR A 1 117 ? -0.974 -15.708 -11.332 1.00 40.41 117 TYR A N 1
ATOM 894 C CA . TYR A 1 117 ? -2.087 -15.958 -10.398 1.00 40.41 117 TYR A CA 1
ATOM 895 C C . TYR A 1 117 ? -2.067 -14.954 -9.225 1.00 40.41 117 TYR A C 1
ATOM 897 O O . TYR A 1 117 ? -1.008 -14.709 -8.642 1.00 40.41 117 TYR A O 1
ATOM 905 N N . LEU A 1 118 ? -3.236 -14.431 -8.834 1.00 46.16 118 LEU A N 1
ATOM 906 C CA . LEU A 1 118 ? -3.441 -13.720 -7.563 1.00 46.16 118 LEU A CA 1
ATOM 907 C C . LEU A 1 118 ? -3.769 -14.746 -6.471 1.00 46.16 118 LEU A C 1
ATOM 909 O O . LEU A 1 118 ? -4.763 -15.460 -6.579 1.00 46.16 118 LEU A O 1
ATOM 913 N N . TYR A 1 119 ? -2.954 -14.809 -5.422 1.00 46.75 119 TYR A N 1
ATOM 914 C CA . TYR A 1 119 ? -3.128 -15.725 -4.300 1.00 46.75 119 TYR A CA 1
ATOM 915 C C . TYR A 1 119 ? -3.262 -14.923 -3.005 1.00 46.75 119 TYR A C 1
ATOM 917 O O . TYR A 1 119 ? -2.287 -14.358 -2.511 1.00 46.75 119 TYR A O 1
ATOM 925 N N . ILE A 1 120 ? -4.469 -14.897 -2.441 1.00 54.72 120 ILE A N 1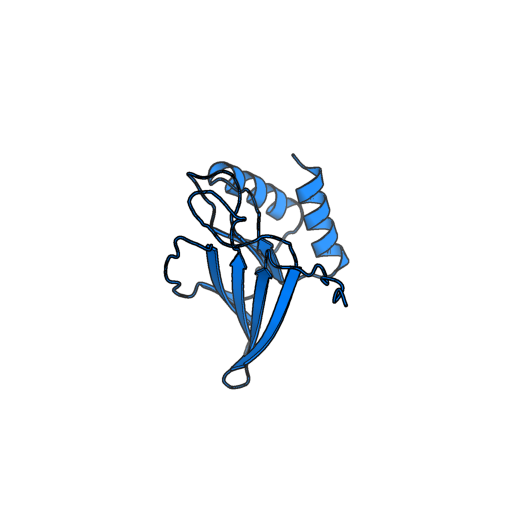
ATOM 926 C CA . ILE A 1 120 ? -4.730 -14.358 -1.104 1.00 54.72 120 ILE A CA 1
ATOM 927 C C . ILE A 1 120 ? -4.773 -15.549 -0.144 1.00 54.72 120 ILE A C 1
ATOM 929 O O . ILE A 1 120 ? -5.611 -16.437 -0.297 1.00 54.72 120 ILE A O 1
ATOM 933 N N . ARG A 1 121 ? -3.860 -15.599 0.832 1.00 55.19 121 ARG A N 1
ATOM 934 C CA . ARG A 1 121 ? -3.949 -16.530 1.968 1.00 55.19 121 ARG A CA 1
ATOM 935 C C . ARG A 1 121 ? -4.221 -15.756 3.243 1.00 55.19 121 ARG A C 1
ATOM 937 O O . ARG A 1 121 ? -3.455 -14.862 3.594 1.00 55.19 121 ARG A O 1
ATOM 944 N N . VAL A 1 122 ? -5.273 -16.165 3.942 1.00 57.81 122 VAL A N 1
ATOM 945 C CA . VAL A 1 122 ? -5.531 -15.746 5.318 1.00 57.81 122 VAL A CA 1
ATOM 946 C C . VAL A 1 122 ? -4.851 -16.746 6.245 1.00 57.81 122 VAL A C 1
ATOM 948 O O . VAL A 1 122 ? -5.089 -17.950 6.151 1.00 57.81 122 VAL A O 1
ATOM 951 N N . TRP A 1 123 ? -3.992 -16.244 7.119 1.00 58.31 123 TRP A N 1
ATOM 952 C CA . TRP A 1 123 ? -3.447 -16.964 8.266 1.00 58.31 123 TRP A CA 1
ATOM 953 C C . TRP A 1 123 ? -3.993 -16.327 9.542 1.00 58.31 123 TRP A C 1
ATOM 955 O O . TRP A 1 123 ? -4.493 -15.208 9.503 1.00 58.31 123 TRP A O 1
ATOM 965 N N . TYR A 1 124 ? -3.870 -17.004 10.678 1.00 61.31 124 TYR A N 1
ATOM 966 C CA . TYR A 1 124 ? -4.177 -16.413 11.979 1.00 61.31 124 TYR A CA 1
ATOM 967 C C . TYR A 1 124 ? -2.933 -16.489 12.856 1.00 61.31 124 TYR A C 1
ATOM 969 O O . TYR A 1 124 ? -2.365 -17.564 13.043 1.00 61.31 124 TYR A O 1
ATOM 977 N N . THR A 1 125 ? -2.502 -15.350 13.393 1.00 54.94 125 THR A N 1
ATOM 978 C CA . THR A 1 125 ? -1.371 -15.258 14.326 1.00 54.94 125 THR A CA 1
ATOM 979 C C . THR A 1 125 ? -1.848 -14.575 15.596 1.00 54.94 125 THR A C 1
ATOM 981 O O . THR A 1 125 ? -2.343 -13.449 15.538 1.00 54.94 125 THR A O 1
ATOM 984 N N . ASN A 1 126 ? -1.718 -15.244 16.744 1.00 67.81 126 ASN A N 1
ATOM 985 C CA . ASN A 1 126 ? -2.194 -14.738 18.039 1.00 67.81 126 ASN A CA 1
ATOM 986 C C . ASN A 1 126 ? -3.662 -14.255 17.982 1.00 67.81 126 ASN A C 1
ATOM 988 O O . ASN A 1 126 ? -3.974 -13.151 18.421 1.00 67.81 126 ASN A O 1
ATOM 992 N N . GLY A 1 127 ? -4.539 -15.040 17.344 1.00 70.06 127 GLY A N 1
ATOM 993 C CA . GLY A 1 127 ? -5.964 -14.730 17.149 1.00 70.06 127 GLY A CA 1
ATOM 994 C C . GLY A 1 127 ? -6.292 -13.699 16.058 1.00 70.06 127 GLY A C 1
ATOM 995 O O . GLY A 1 127 ? -7.432 -13.648 15.614 1.00 70.06 127 GLY A O 1
ATOM 996 N N . ASN A 1 128 ? -5.316 -12.929 15.573 1.00 66.81 128 ASN A N 1
ATOM 997 C CA . ASN A 1 128 ? -5.537 -11.873 14.583 1.00 66.81 128 ASN A CA 1
ATOM 998 C C . ASN A 1 128 ? -5.347 -12.399 13.149 1.00 66.81 128 ASN A C 1
ATOM 1000 O O . ASN A 1 128 ? -4.399 -13.161 12.913 1.00 66.81 128 ASN A O 1
ATOM 1004 N N . PRO A 1 129 ? -6.199 -12.008 12.183 1.00 68.56 129 PRO A N 1
ATOM 1005 C CA . PRO A 1 129 ? -6.078 -12.463 10.808 1.00 68.56 129 PRO A CA 1
ATOM 1006 C C . PRO A 1 129 ? -4.983 -11.702 10.038 1.00 68.56 129 PRO A C 1
ATOM 1008 O O . PRO A 1 129 ? -4.934 -10.471 9.984 1.00 68.56 129 PRO A O 1
ATOM 1011 N N . VAL A 1 130 ? -4.122 -12.469 9.376 1.00 63.50 130 VAL A N 1
ATOM 1012 C CA . VAL A 1 130 ? -3.032 -12.006 8.515 1.00 63.50 130 VAL A CA 1
ATOM 1013 C C . VAL A 1 130 ? -3.393 -12.317 7.067 1.00 63.50 130 VAL A C 1
ATOM 1015 O O . VAL A 1 130 ? -3.447 -13.480 6.670 1.00 63.50 130 VAL A O 1
ATOM 1018 N N . TYR A 1 131 ? -3.626 -11.286 6.262 1.00 65.88 131 TYR A N 1
ATOM 1019 C CA . TYR A 1 131 ? -3.978 -11.402 4.851 1.00 65.88 131 TYR A CA 1
ATOM 1020 C C . TYR A 1 131 ? -2.730 -11.185 3.999 1.00 65.88 131 TYR A C 1
ATOM 1022 O O . TYR A 1 131 ? -2.293 -10.063 3.739 1.00 65.88 131 TYR A O 1
ATOM 1030 N N . ILE A 1 132 ? -2.144 -12.287 3.547 1.00 59.69 132 ILE A N 1
ATOM 1031 C CA . ILE A 1 132 ? -0.963 -12.271 2.692 1.00 59.69 132 ILE A CA 1
ATOM 1032 C C . ILE A 1 132 ? -1.436 -12.356 1.242 1.00 59.69 132 ILE A C 1
ATOM 1034 O O . ILE A 1 132 ? -2.006 -13.373 0.838 1.00 59.69 132 ILE A O 1
ATOM 1038 N N . THR A 1 133 ? -1.188 -11.309 0.454 1.00 59.56 133 THR A N 1
ATOM 1039 C CA . THR A 1 133 ? -1.483 -11.299 -0.982 1.00 59.56 133 THR A CA 1
ATOM 1040 C C . THR A 1 133 ? -0.201 -11.408 -1.803 1.00 59.56 133 THR A C 1
ATOM 1042 O O . THR A 1 133 ? 0.765 -10.662 -1.619 1.00 59.56 133 THR A O 1
ATOM 1045 N N . TRP A 1 134 ? -0.196 -12.360 -2.728 1.00 60.09 134 TRP A N 1
ATOM 1046 C CA . TRP A 1 134 ? 0.888 -12.589 -3.673 1.00 60.09 134 TRP A CA 1
ATOM 1047 C C . TRP A 1 134 ? 0.344 -12.558 -5.091 1.00 60.09 134 TRP A C 1
ATOM 1049 O O . TRP A 1 134 ? -0.612 -13.265 -5.405 1.00 60.09 134 TRP A O 1
ATOM 1059 N N . LEU A 1 135 ? 1.020 -11.835 -5.979 1.00 51.44 135 LEU A N 1
ATOM 1060 C CA . LEU A 1 135 ? 0.870 -12.044 -7.417 1.00 51.44 135 LEU A CA 1
ATOM 1061 C C . LEU A 1 135 ? 2.041 -12.893 -7.916 1.00 51.44 135 LEU A C 1
ATOM 1063 O O . LEU A 1 135 ? 3.133 -12.404 -8.211 1.00 51.44 135 LEU A O 1
ATOM 1067 N N . PHE A 1 136 ? 1.804 -14.206 -7.950 1.00 46.88 136 PHE A N 1
ATOM 1068 C CA . PHE A 1 136 ? 2.757 -15.189 -8.448 1.00 46.88 136 PHE A CA 1
ATOM 1069 C C . PHE A 1 136 ? 2.661 -15.282 -9.959 1.00 46.88 136 PHE A C 1
ATOM 1071 O O . PHE A 1 136 ? 1.646 -15.690 -10.508 1.00 46.88 136 PHE A O 1
ATOM 1078 N N . ASN A 1 137 ? 3.764 -15.012 -10.640 1.00 44.22 137 ASN A N 1
ATOM 1079 C CA . ASN A 1 137 ? 3.932 -15.392 -12.032 1.00 44.22 137 ASN A CA 1
ATOM 1080 C C . ASN A 1 137 ? 4.392 -16.869 -12.086 1.00 44.22 137 ASN A C 1
ATOM 1082 O O . ASN A 1 137 ? 5.513 -17.130 -12.501 1.00 44.22 137 ASN A O 1
ATOM 1086 N N . HIS A 1 138 ? 3.589 -17.841 -11.641 1.00 36.47 138 HIS A N 1
ATOM 1087 C CA . HIS A 1 138 ? 3.873 -19.264 -11.893 1.00 36.47 138 HIS A CA 1
ATOM 1088 C C . HIS A 1 138 ? 2.594 -20.124 -12.016 1.00 36.47 138 HIS A C 1
ATOM 1090 O O . HIS A 1 138 ? 1.976 -20.473 -11.011 1.00 36.47 138 HIS A O 1
ATOM 1096 N N . SER A 1 139 ? 2.226 -20.510 -13.243 1.00 31.83 139 SER A N 1
ATOM 1097 C CA . SER A 1 139 ? 0.992 -21.240 -13.589 1.00 31.83 139 SER A CA 1
ATOM 1098 C C . SER A 1 139 ? 1.184 -22.553 -14.357 1.00 31.83 139 SER A C 1
ATOM 1100 O O . SER A 1 139 ? 2.290 -22.930 -14.742 1.00 31.83 139 SER A O 1
ATOM 1102 N N . TRP A 1 140 ? 0.077 -23.276 -14.545 1.00 32.97 140 TRP A N 1
ATOM 1103 C CA . TRP A 1 140 ? 0.055 -24.664 -14.990 1.00 32.97 140 TRP A CA 1
ATOM 1104 C C . TRP A 1 140 ? -0.203 -24.827 -16.490 1.00 32.97 140 TRP A C 1
ATOM 1106 O O . TRP A 1 140 ? -1.299 -24.568 -16.983 1.00 32.97 140 TRP A O 1
ATOM 1116 N N . ARG A 1 141 ? 0.770 -25.412 -17.196 1.00 33.09 141 ARG A N 1
ATOM 1117 C CA . ARG A 1 141 ? 0.463 -26.344 -18.286 1.00 33.09 141 ARG A CA 1
ATOM 1118 C C . ARG A 1 141 ? 0.618 -27.752 -17.731 1.00 33.09 141 ARG A C 1
ATOM 1120 O O . ARG A 1 141 ? 1.734 -28.149 -17.404 1.00 33.09 141 ARG A O 1
ATOM 1127 N N . HIS A 1 142 ? -0.477 -28.508 -17.662 1.00 33.56 142 HIS A N 1
ATOM 1128 C CA . HIS A 1 142 ? -0.368 -29.962 -17.608 1.00 33.56 142 HIS A CA 1
ATOM 1129 C C . HIS A 1 142 ? 0.463 -30.393 -18.820 1.00 33.56 142 HIS A C 1
ATOM 1131 O O . HIS A 1 142 ? 0.040 -30.197 -19.960 1.00 33.56 142 HIS A O 1
ATOM 1137 N N . LYS A 1 143 ? 1.647 -30.970 -18.591 1.00 35.84 143 LYS A N 1
ATOM 1138 C CA . LYS A 1 143 ? 2.194 -31.887 -19.589 1.00 35.84 143 LYS A CA 1
ATOM 1139 C C . LYS A 1 143 ? 1.244 -33.087 -19.611 1.00 35.84 143 LYS A C 1
ATOM 1141 O O . LYS A 1 143 ? 0.993 -33.636 -18.534 1.00 35.84 143 LYS A O 1
ATOM 1146 N N . PRO A 1 144 ? 0.713 -33.499 -20.773 1.00 36.47 144 PRO A N 1
ATOM 1147 C CA . PRO A 1 144 ? 0.185 -34.845 -20.896 1.00 36.47 144 PRO A CA 1
ATOM 1148 C C . PRO A 1 144 ? 1.298 -35.809 -20.484 1.00 36.47 144 PRO A C 1
ATOM 1150 O O . PRO A 1 144 ? 2.457 -35.616 -20.866 1.00 36.47 144 PRO A O 1
ATOM 1153 N N . ALA A 1 145 ? 0.965 -36.822 -19.690 1.00 40.75 145 ALA A N 1
ATOM 1154 C CA . ALA A 1 145 ? 1.847 -37.967 -19.571 1.00 40.75 145 ALA A CA 1
ATOM 1155 C C . ALA A 1 145 ? 1.855 -38.646 -20.945 1.00 40.75 145 ALA A C 1
ATOM 1157 O O . ALA A 1 145 ? 0.849 -39.220 -21.356 1.00 40.75 145 ALA A O 1
ATOM 1158 N N . HIS A 1 146 ? 2.958 -38.507 -21.679 1.00 43.12 146 HIS A N 1
ATOM 1159 C CA . HIS A 1 146 ? 3.202 -39.351 -22.838 1.00 43.12 146 HIS A CA 1
ATOM 1160 C C . HIS A 1 146 ? 3.532 -40.748 -22.308 1.00 43.12 146 HIS A C 1
ATOM 1162 O O . HIS A 1 146 ? 4.512 -40.903 -21.574 1.00 43.12 146 HIS A O 1
ATOM 1168 N N . GLY A 1 147 ? 2.662 -41.710 -22.625 1.00 41.47 147 GLY A N 1
ATOM 1169 C CA . GLY A 1 147 ? 3.034 -43.124 -22.686 1.00 41.47 147 GLY A CA 1
ATOM 1170 C C . GLY A 1 147 ? 3.766 -43.438 -23.984 1.00 41.47 147 GLY A C 1
ATOM 1171 O O . GLY A 1 147 ? 3.798 -42.544 -24.864 1.00 41.47 147 GLY A O 1
#

Radius of gyration: 17.15 Å; chains: 1; bounding box: 39×57×42 Å

InterPro domains:
  IPR005135 Endonuclease/exonuclease/phosphatase [PF03372] (7-102)
  IPR036691 Endonuclease/exonuclease/phosphatase superfamily [G3DSA:3.60.10.10] (1-143)
  IPR036691 Endonuclease/exonuclease/phosphatase superfamily [SSF56219] (4-109)

Organism: Patella caerulea (NCBI:txid87958)